Protein AF-A0A4S0N2L8-F1 (afdb_monomer_lite)

Foldseek 3Di:
DDDDDPPDPLVVLLVVLVVLQDDPVSLVVLLVVVVVLLVVLQVLLVVQADPVLVVQLVVLLVVLVVCLVVLHQNLVSVLSNSLSSNVSSVDCVSNSSSVSSNSQNGCRGPPHPNPDPVCSDSVNSVVVSVVSD

pLDDT: mean 80.32, std 17.62, range [40.47, 98.5]

Secondary structure (DSSP, 8-state):
--------HHHHHHHHHHHGGG-HHHHHHHHHHHHHHHHHHHHHHHHH--HHHHHHHHHHHHHHHHHHHTT---HHHHHHHHHHHHHHTT-HHHHHHHHHHTGGG-TT-TTSTT--TTTTSHHHHHHHHHHT-

Structure (mmCIF, N/CA/C/O backbone):
data_AF-A0A4S0N2L8-F1
#
_entry.id   AF-A0A4S0N2L8-F1
#
loop_
_atom_site.group_PDB
_atom_site.id
_atom_site.type_symbol
_atom_site.label_atom_id
_atom_site.label_alt_id
_atom_site.label_comp_id
_atom_site.label_asym_id
_atom_site.label_entity_id
_atom_site.label_seq_id
_atom_site.pdbx_PDB_ins_code
_atom_site.Cartn_x
_atom_site.Cartn_y
_atom_site.Cartn_z
_atom_site.occupancy
_atom_site.B_iso_or_equiv
_atom_site.auth_seq_id
_atom_site.auth_comp_id
_atom_site.auth_asym_id
_atom_site.auth_atom_id
_atom_site.pdbx_PDB_model_num
ATOM 1 N N . ALA A 1 1 ? -34.565 17.660 -12.356 1.00 40.47 1 ALA A N 1
ATOM 2 C CA . ALA A 1 1 ? -33.270 17.045 -12.700 1.00 40.47 1 ALA A CA 1
ATOM 3 C C . ALA A 1 1 ? -32.190 17.836 -11.979 1.00 40.47 1 ALA A C 1
ATOM 5 O O . ALA A 1 1 ? -32.098 19.033 -12.213 1.00 40.47 1 ALA A O 1
ATOM 6 N N . GLY A 1 2 ? -31.494 17.224 -11.022 1.00 42.62 2 GLY A N 1
ATOM 7 C CA . GLY A 1 2 ? -30.400 17.873 -10.297 1.00 42.62 2 GLY A CA 1
ATOM 8 C C . GLY A 1 2 ? -29.073 17.517 -10.955 1.00 42.62 2 GL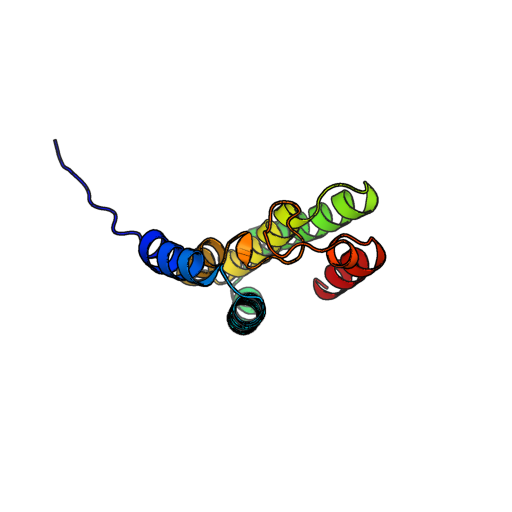Y A C 1
ATOM 9 O O . GLY A 1 2 ? -28.824 16.341 -11.204 1.00 42.62 2 GLY A O 1
ATOM 10 N N . VAL A 1 3 ? -28.255 18.521 -11.260 1.00 50.03 3 VAL A N 1
ATOM 11 C CA . VAL A 1 3 ? -26.844 18.328 -11.605 1.00 50.03 3 VAL A CA 1
ATOM 12 C C . VAL A 1 3 ? -26.082 18.321 -10.287 1.00 50.03 3 VAL A C 1
ATOM 14 O O . VAL A 1 3 ? -26.072 19.326 -9.580 1.00 50.03 3 VAL A O 1
ATOM 17 N N . PHE A 1 4 ? -25.490 17.184 -9.936 1.00 51.16 4 PHE A N 1
ATOM 18 C CA . PHE A 1 4 ? -24.558 17.094 -8.818 1.00 51.16 4 PHE A CA 1
ATOM 19 C C . PHE A 1 4 ? -23.148 17.292 -9.367 1.00 51.16 4 PHE A C 1
ATOM 21 O O . PHE A 1 4 ? -22.728 16.564 -10.265 1.00 51.16 4 PHE A O 1
ATOM 28 N N . VAL A 1 5 ? -22.432 18.286 -8.846 1.00 50.41 5 VAL A N 1
ATOM 29 C CA . VAL A 1 5 ? -20.999 18.456 -9.098 1.00 50.41 5 VAL A CA 1
ATOM 30 C C . VAL A 1 5 ? -20.270 17.732 -7.974 1.00 50.41 5 VAL A C 1
ATOM 32 O O . VAL A 1 5 ? -20.192 18.230 -6.855 1.00 50.41 5 VAL A O 1
ATOM 35 N N . THR A 1 6 ? -19.773 16.531 -8.252 1.00 50.53 6 THR A N 1
ATOM 36 C CA . THR A 1 6 ? -18.740 15.902 -7.428 1.00 50.53 6 THR A CA 1
ATOM 37 C C . THR A 1 6 ? -17.410 16.525 -7.837 1.00 50.53 6 THR A C 1
ATOM 39 O O . THR A 1 6 ? -16.752 16.038 -8.755 1.00 50.53 6 THR A O 1
ATOM 42 N N . GLU A 1 7 ? -17.029 17.640 -7.213 1.00 47.22 7 GLU A N 1
ATOM 43 C CA . GLU A 1 7 ? -15.627 18.064 -7.224 1.00 47.22 7 GLU A CA 1
ATOM 44 C C . GLU A 1 7 ? -14.826 16.985 -6.489 1.00 47.22 7 GLU A C 1
ATOM 46 O O . GLU A 1 7 ? -14.706 16.982 -5.266 1.00 47.22 7 GLU A O 1
ATOM 51 N N . HIS A 1 8 ? -14.330 16.002 -7.236 1.00 51.59 8 HIS A N 1
ATOM 52 C CA . HIS A 1 8 ? -13.370 15.058 -6.702 1.00 51.59 8 HIS A CA 1
ATOM 53 C C . HIS A 1 8 ? -12.014 15.757 -6.676 1.00 51.59 8 HIS A C 1
ATOM 55 O O . HIS A 1 8 ? -11.435 16.042 -7.723 1.00 51.59 8 HIS A O 1
ATOM 61 N N . ILE A 1 9 ? -11.466 15.962 -5.478 1.00 52.03 9 ILE A N 1
ATOM 62 C CA . ILE A 1 9 ? -10.050 16.313 -5.262 1.00 52.03 9 ILE A CA 1
ATOM 63 C C . ILE A 1 9 ? -9.129 15.394 -6.093 1.00 52.03 9 ILE A C 1
ATOM 65 O O . ILE A 1 9 ? -8.094 15.837 -6.592 1.00 52.03 9 ILE A O 1
ATOM 69 N N . SER A 1 10 ? -9.568 14.151 -6.334 1.00 51.84 10 SER A N 1
ATOM 70 C CA . SER A 1 10 ? -8.933 13.178 -7.228 1.00 51.84 10 SER A CA 1
ATOM 71 C C . SER A 1 10 ? -8.652 13.715 -8.641 1.00 51.84 10 SER A C 1
ATOM 73 O O . SER A 1 10 ? -7.601 13.427 -9.207 1.00 51.84 10 SER A O 1
ATOM 75 N N . THR A 1 11 ? -9.524 14.561 -9.202 1.00 52.41 11 THR A N 1
ATOM 76 C CA . THR A 1 11 ? -9.314 15.170 -10.523 1.00 52.41 11 THR A CA 1
ATOM 77 C C . THR A 1 11 ? -8.237 16.252 -10.479 1.00 52.41 11 THR A C 1
ATOM 79 O O . THR A 1 11 ? -7.360 16.261 -11.335 1.00 52.41 11 THR A O 1
ATOM 82 N N . THR A 1 12 ? -8.232 17.129 -9.471 1.00 52.47 12 THR A N 1
ATOM 83 C CA . THR A 1 12 ? -7.242 18.217 -9.368 1.00 52.47 12 THR A CA 1
ATOM 84 C C . THR A 1 12 ? -5.845 17.688 -9.058 1.00 52.47 12 THR A C 1
ATOM 86 O O . THR A 1 12 ? -4.878 18.062 -9.721 1.00 52.47 12 THR A O 1
ATOM 89 N N . LEU A 1 13 ? -5.724 16.777 -8.090 1.00 53.41 13 LEU A N 1
ATOM 90 C CA . LEU A 1 13 ? -4.436 16.180 -7.747 1.00 53.41 13 LEU A CA 1
ATOM 91 C C . LEU A 1 13 ? -3.980 15.180 -8.830 1.00 53.41 13 LEU A C 1
ATOM 93 O O . LEU A 1 13 ? -2.790 15.101 -9.115 1.00 53.41 13 LEU A O 1
ATOM 97 N N . GLY A 1 14 ? -4.908 14.502 -9.517 1.00 54.00 14 GLY A N 1
ATOM 98 C CA . GLY A 1 14 ? -4.609 13.664 -10.683 1.00 54.00 14 GLY A CA 1
ATOM 99 C C . GLY A 1 14 ? -4.113 14.459 -11.896 1.00 54.00 14 GLY A C 1
ATOM 100 O O . GLY A 1 14 ? -3.231 13.989 -12.611 1.00 54.00 14 GLY A O 1
ATOM 101 N N . VAL A 1 15 ? -4.617 15.681 -12.104 1.00 53.62 15 VAL A N 1
ATOM 102 C CA . VAL A 1 15 ? -4.106 16.622 -13.118 1.00 53.62 15 VAL A CA 1
ATOM 103 C C . VAL A 1 15 ? -2.709 17.119 -12.744 1.00 53.62 15 VAL A C 1
ATOM 105 O O . VAL A 1 15 ? -1.826 17.102 -13.596 1.00 53.62 15 VAL A O 1
ATOM 108 N N . LEU A 1 16 ? -2.468 17.464 -11.474 1.00 53.16 16 LEU A N 1
ATOM 109 C CA . LEU A 1 16 ? -1.125 17.807 -10.987 1.00 53.16 16 LEU A CA 1
ATOM 110 C C . LEU A 1 16 ? -0.144 16.636 -11.170 1.00 53.16 16 LEU A C 1
ATOM 112 O O . LEU A 1 16 ? 0.963 16.834 -11.660 1.00 53.16 16 LEU A O 1
ATOM 116 N N . ALA A 1 17 ? -0.562 15.407 -10.854 1.00 53.03 17 ALA A N 1
ATOM 117 C CA . ALA A 1 17 ? 0.230 14.193 -11.059 1.00 53.03 17 ALA A CA 1
ATOM 118 C C . ALA A 1 17 ? 0.463 13.852 -12.542 1.00 53.03 17 ALA A C 1
ATOM 120 O O . ALA A 1 17 ? 1.498 13.285 -12.889 1.00 53.03 17 ALA A O 1
ATOM 121 N N . ALA A 1 18 ? -0.472 14.202 -13.430 1.00 52.44 18 ALA A N 1
ATOM 122 C CA . ALA A 1 18 ? -0.322 14.027 -14.873 1.00 52.44 18 ALA A CA 1
ATOM 123 C C . ALA A 1 18 ? 0.676 15.025 -15.484 1.00 52.44 18 ALA A C 1
ATOM 125 O O . ALA A 1 18 ? 1.481 14.631 -16.328 1.00 52.44 18 ALA A O 1
ATOM 126 N N . ASP A 1 19 ? 0.660 16.283 -15.035 1.00 52.03 19 ASP A N 1
ATOM 127 C CA . ASP A 1 19 ? 1.569 17.343 -15.505 1.00 52.03 19 ASP A CA 1
ATOM 128 C C . ASP A 1 19 ? 3.005 17.151 -14.974 1.00 52.03 19 ASP A C 1
ATOM 130 O O . ASP A 1 19 ? 4.001 17.495 -15.610 1.00 52.03 19 ASP A O 1
ATOM 134 N N . MET A 1 20 ? 3.117 16.470 -13.834 1.00 52.50 20 MET A N 1
ATOM 135 C CA . MET A 1 20 ? 4.357 15.980 -13.237 1.00 52.50 20 MET A CA 1
ATOM 136 C C . MET A 1 20 ? 5.046 14.850 -14.045 1.00 52.50 20 MET A C 1
ATOM 138 O O . MET A 1 20 ? 6.138 14.412 -13.700 1.00 52.50 20 MET A O 1
ATOM 142 N N . GLY A 1 21 ? 4.463 14.378 -15.152 1.00 49.28 21 GLY A N 1
ATOM 143 C CA . GLY A 1 21 ? 4.890 13.163 -15.859 1.00 49.28 21 GLY A CA 1
ATOM 144 C C . GLY A 1 21 ? 6.129 13.246 -16.771 1.00 49.28 21 GLY A C 1
ATOM 145 O O . GLY A 1 21 ? 6.540 12.225 -17.313 1.00 49.28 21 GLY A O 1
ATOM 146 N N . ALA A 1 22 ? 6.713 14.427 -17.000 1.00 55.25 22 ALA A N 1
ATOM 147 C CA . ALA A 1 22 ? 7.615 14.645 -18.142 1.00 55.25 22 ALA A CA 1
ATOM 148 C C . ALA A 1 22 ? 9.133 14.506 -17.869 1.00 55.25 22 ALA A C 1
ATOM 150 O O . ALA A 1 22 ? 9.918 14.677 -18.802 1.00 55.25 22 ALA A O 1
ATOM 151 N N . LYS A 1 23 ? 9.586 14.254 -16.626 1.00 55.03 23 LYS A N 1
ATOM 152 C CA . LYS A 1 23 ? 11.027 14.198 -16.268 1.00 55.03 23 LYS A CA 1
ATOM 153 C C . LYS A 1 23 ? 11.325 13.171 -15.165 1.00 55.03 23 LYS A C 1
ATOM 155 O O . LYS A 1 23 ? 10.604 13.139 -14.173 1.00 55.03 23 LYS A O 1
ATOM 160 N N . ASP A 1 24 ? 12.440 12.439 -15.269 1.00 57.69 24 ASP A N 1
ATOM 161 C CA . ASP A 1 24 ? 12.907 11.426 -14.290 1.00 57.69 24 ASP A CA 1
ATOM 162 C C . ASP A 1 24 ? 12.982 11.945 -12.843 1.00 57.69 24 ASP A C 1
ATOM 164 O O . ASP A 1 24 ? 12.668 11.233 -11.892 1.00 57.69 24 ASP A O 1
ATOM 168 N N . SER A 1 25 ? 13.324 13.227 -12.672 1.00 62.03 25 SER A N 1
ATOM 169 C CA . SER A 1 25 ? 13.353 13.901 -11.367 1.00 62.03 25 SER A CA 1
ATOM 170 C C . SER A 1 25 ? 12.006 13.878 -10.641 1.00 62.03 25 SER A C 1
ATOM 172 O O . SER A 1 25 ? 11.983 14.008 -9.423 1.00 62.03 25 SER A O 1
ATOM 174 N N . ILE A 1 26 ? 10.890 13.748 -11.357 1.00 66.00 26 ILE A N 1
ATOM 175 C CA . ILE A 1 26 ? 9.561 13.846 -10.760 1.00 66.00 26 ILE A CA 1
ATOM 176 C C . ILE A 1 26 ? 9.066 12.483 -10.265 1.00 66.00 26 ILE A C 1
ATOM 178 O O . ILE A 1 26 ? 8.392 12.431 -9.243 1.00 66.00 26 ILE A O 1
ATOM 182 N N . ALA A 1 27 ? 9.471 11.379 -10.899 1.00 66.44 27 ALA A N 1
ATOM 183 C CA . ALA A 1 27 ? 9.187 10.037 -10.389 1.00 66.44 27 ALA A CA 1
ATOM 184 C C . ALA A 1 27 ? 9.806 9.824 -8.997 1.00 66.44 27 ALA A C 1
ATOM 186 O O . ALA A 1 27 ? 9.146 9.306 -8.101 1.00 66.44 27 ALA A O 1
ATOM 187 N N . LEU A 1 28 ? 11.034 10.312 -8.784 1.00 73.62 28 LEU A N 1
ATOM 188 C CA . LEU A 1 28 ? 11.681 10.289 -7.468 1.00 73.62 28 LEU A CA 1
ATOM 189 C C . LEU A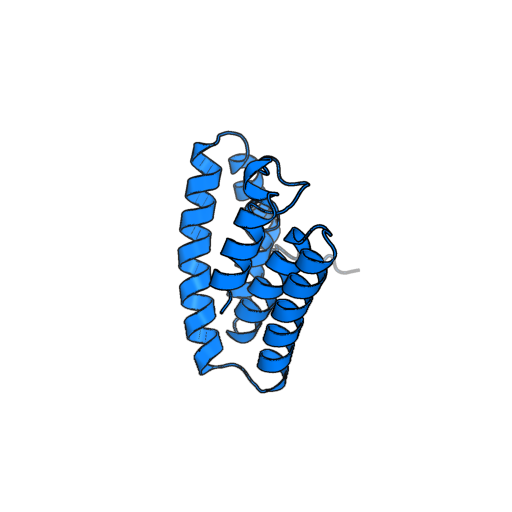 1 28 ? 10.926 11.138 -6.437 1.00 73.62 28 LEU A C 1
ATOM 191 O O . LEU A 1 28 ? 10.699 10.675 -5.324 1.00 73.62 28 LEU A O 1
ATOM 195 N N . ASN A 1 29 ? 10.470 12.333 -6.819 1.00 77.12 29 ASN A N 1
ATOM 196 C CA . ASN A 1 29 ? 9.676 13.191 -5.932 1.00 77.12 29 ASN A CA 1
ATOM 197 C C . ASN A 1 29 ? 8.328 12.540 -5.564 1.00 77.12 29 ASN A C 1
ATOM 199 O O . ASN A 1 29 ? 7.867 12.638 -4.430 1.00 77.12 29 ASN A O 1
ATOM 203 N N . VAL A 1 30 ? 7.685 11.855 -6.514 1.00 76.06 30 VAL A N 1
ATOM 204 C CA . VAL A 1 30 ? 6.439 11.110 -6.276 1.00 76.06 30 VAL A CA 1
ATOM 205 C C . VAL A 1 30 ? 6.685 9.936 -5.326 1.00 76.06 30 VAL A C 1
ATOM 207 O O . VAL A 1 30 ? 5.885 9.722 -4.417 1.00 76.06 30 VAL A O 1
ATOM 210 N N . LEU A 1 31 ? 7.794 9.208 -5.493 1.00 78.00 31 LEU A N 1
ATOM 211 C CA . LEU A 1 31 ? 8.186 8.125 -4.588 1.00 78.00 31 LEU A CA 1
ATOM 212 C C . LEU A 1 31 ? 8.487 8.634 -3.172 1.00 78.00 31 LEU A C 1
ATOM 214 O O . LEU A 1 31 ? 8.093 7.987 -2.208 1.00 78.00 31 LEU A O 1
ATOM 218 N N . GLU A 1 32 ? 9.106 9.808 -3.031 1.00 82.81 32 GLU A N 1
ATOM 219 C CA . GLU A 1 32 ? 9.346 10.442 -1.727 1.00 82.81 32 GLU A CA 1
ATOM 220 C C . GLU A 1 32 ? 8.030 10.752 -0.992 1.00 82.81 32 GLU A C 1
ATOM 222 O O . GLU A 1 32 ? 7.874 10.426 0.186 1.00 82.81 32 GLU A O 1
ATOM 227 N N . VAL A 1 33 ? 7.042 11.316 -1.696 1.00 85.06 33 VAL A N 1
ATOM 228 C CA . VAL A 1 33 ? 5.711 11.585 -1.124 1.00 85.06 33 VAL A CA 1
ATOM 229 C C . VAL A 1 33 ? 4.977 10.285 -0.791 1.00 85.06 33 VAL A C 1
ATOM 231 O O . VAL A 1 33 ? 4.367 10.175 0.276 1.00 85.06 33 VAL A O 1
ATOM 234 N N . ARG A 1 34 ? 5.045 9.291 -1.682 1.00 85.19 34 ARG A N 1
ATOM 235 C CA . ARG A 1 34 ? 4.423 7.978 -1.481 1.00 85.19 34 ARG A CA 1
ATOM 236 C C . ARG A 1 34 ? 4.978 7.292 -0.234 1.00 85.19 34 ARG A C 1
ATOM 238 O O . ARG A 1 34 ? 4.188 6.839 0.588 1.00 85.19 34 ARG A O 1
ATOM 245 N N . LEU A 1 35 ? 6.296 7.320 -0.039 1.00 86.56 35 LEU A N 1
ATOM 246 C CA . LEU A 1 35 ? 6.950 6.763 1.143 1.00 86.56 35 LEU A CA 1
ATOM 247 C C . LEU A 1 35 ? 6.408 7.382 2.441 1.00 86.56 35 LEU A C 1
ATOM 249 O O . LEU A 1 35 ? 6.061 6.659 3.374 1.00 86.56 35 LEU A O 1
ATOM 253 N N . ALA A 1 36 ? 6.280 8.712 2.498 1.00 89.81 36 ALA A N 1
ATOM 254 C CA . ALA A 1 36 ? 5.755 9.398 3.680 1.00 89.81 36 ALA A CA 1
ATOM 255 C C . ALA A 1 36 ? 4.307 8.983 4.010 1.00 89.81 36 ALA A C 1
ATOM 257 O O . ALA A 1 36 ? 3.953 8.816 5.179 1.00 89.81 36 ALA A O 1
ATOM 258 N N . ILE A 1 37 ? 3.472 8.796 2.984 1.00 91.31 37 ILE A N 1
ATOM 259 C CA . ILE A 1 37 ? 2.067 8.398 3.141 1.00 91.31 37 ILE A CA 1
ATOM 260 C C . ILE A 1 37 ? 1.952 6.925 3.539 1.00 91.31 37 ILE A C 1
ATOM 262 O O . ILE A 1 37 ? 1.136 6.592 4.399 1.00 91.31 37 ILE A O 1
ATOM 266 N N . GLU A 1 38 ? 2.759 6.049 2.947 1.00 91.56 38 GLU A N 1
ATOM 267 C CA . GLU A 1 38 ? 2.728 4.607 3.200 1.00 91.56 38 GLU A CA 1
ATOM 268 C C . GLU A 1 38 ? 3.164 4.252 4.615 1.00 91.56 38 GLU A C 1
ATOM 270 O O . GLU A 1 38 ? 2.492 3.456 5.272 1.00 91.56 38 GLU A O 1
ATOM 275 N N . ILE A 1 39 ? 4.224 4.892 5.115 1.00 94.12 39 ILE A N 1
ATOM 276 C CA . ILE A 1 39 ? 4.708 4.687 6.486 1.00 94.12 39 ILE A CA 1
ATOM 277 C C . ILE A 1 39 ? 3.607 5.027 7.496 1.00 94.12 39 ILE A C 1
ATOM 279 O O . ILE A 1 39 ? 3.288 4.222 8.374 1.00 94.12 39 ILE A O 1
ATOM 283 N N . GLU A 1 40 ? 2.990 6.202 7.356 1.00 96.50 40 GLU A N 1
ATOM 284 C CA . GLU A 1 40 ? 1.918 6.622 8.259 1.00 96.50 40 GLU A CA 1
ATOM 285 C C . GLU A 1 40 ? 0.668 5.742 8.089 1.00 96.50 40 GLU A C 1
ATOM 287 O O . GLU A 1 40 ? 0.031 5.366 9.075 1.00 96.50 40 GLU A O 1
ATOM 292 N N . SER A 1 41 ? 0.339 5.343 6.854 1.00 96.19 41 SER A N 1
ATOM 293 C CA . SER A 1 41 ? -0.775 4.425 6.580 1.00 96.19 41 SER A CA 1
ATOM 294 C C . SER A 1 41 ? -0.589 3.089 7.293 1.00 96.19 41 SER A C 1
ATOM 296 O O . SER A 1 41 ? -1.511 2.618 7.958 1.00 96.19 41 SER A O 1
ATOM 298 N N . ALA A 1 42 ? 0.604 2.498 7.205 1.00 96.31 42 ALA A N 1
ATOM 299 C CA . ALA A 1 42 ? 0.932 1.243 7.870 1.00 96.31 42 ALA A CA 1
ATOM 300 C C . ALA A 1 42 ? 0.827 1.373 9.396 1.00 96.31 42 ALA A C 1
ATOM 302 O O . ALA A 1 42 ? 0.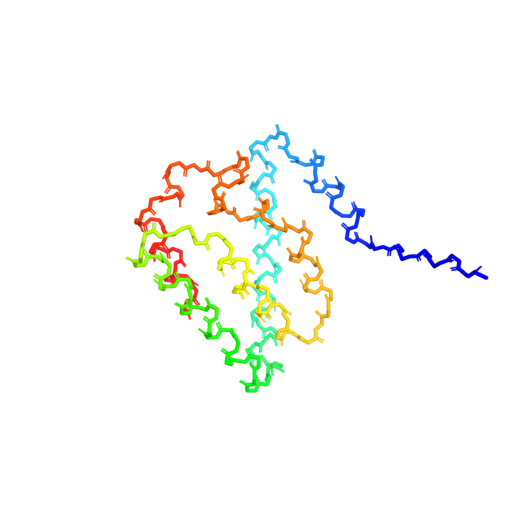177 0.547 10.041 1.00 96.31 42 ALA A O 1
ATOM 303 N N . GLY A 1 43 ? 1.378 2.447 9.975 1.00 97.50 43 GLY A N 1
ATOM 304 C CA . GLY A 1 43 ? 1.292 2.714 11.413 1.00 97.50 43 GLY A CA 1
ATOM 305 C C . GLY A 1 43 ? -0.151 2.867 11.909 1.00 97.50 43 GLY A C 1
ATOM 306 O O . GLY A 1 43 ? -0.543 2.263 12.911 1.00 97.50 43 GLY A O 1
ATOM 307 N N . LEU A 1 44 ? -0.982 3.619 11.184 1.00 98.19 44 LEU A N 1
ATOM 308 C CA . LEU A 1 44 ? -2.391 3.803 11.535 1.00 98.19 44 LEU A CA 1
ATOM 309 C C . LEU A 1 44 ? -3.214 2.525 11.344 1.00 98.19 44 LEU A C 1
ATOM 311 O O . LEU A 1 44 ? -4.026 2.192 12.212 1.00 98.19 44 LEU A O 1
ATOM 315 N N . ALA A 1 45 ? -3.003 1.795 10.249 1.00 98.19 45 ALA A N 1
ATOM 316 C CA . ALA A 1 45 ? -3.648 0.509 9.997 1.00 98.19 45 ALA A CA 1
ATOM 317 C C . ALA A 1 45 ? -3.299 -0.520 11.085 1.00 98.19 45 ALA A C 1
ATOM 319 O O . ALA A 1 45 ? -4.177 -1.235 11.576 1.00 98.19 45 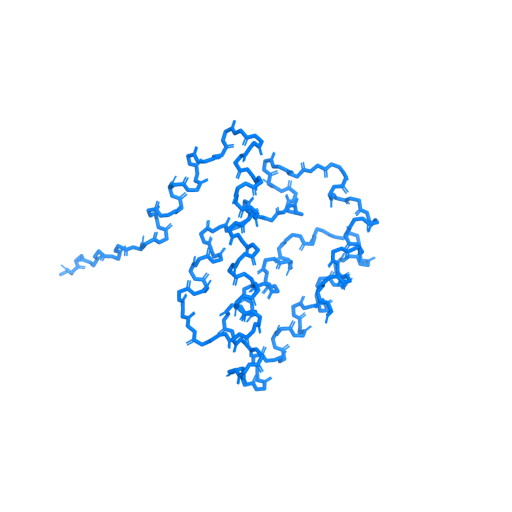ALA A O 1
ATOM 320 N N . ALA A 1 46 ? -2.044 -0.541 11.543 1.00 98.00 46 ALA A N 1
ATOM 321 C CA . ALA A 1 46 ? -1.588 -1.414 12.620 1.00 98.00 46 ALA A CA 1
ATOM 322 C C . ALA A 1 46 ? -2.334 -1.184 13.953 1.00 98.00 46 ALA A C 1
ATOM 324 O O . ALA A 1 46 ? -2.444 -2.098 14.770 1.00 98.00 46 ALA A O 1
ATOM 325 N N . ILE A 1 47 ? -2.882 0.010 14.177 1.00 98.19 47 ILE A N 1
ATOM 326 C CA . ILE A 1 47 ? -3.630 0.337 15.399 1.00 98.19 47 ILE A CA 1
ATOM 327 C C . ILE A 1 47 ? -5.143 0.172 15.195 1.00 98.19 47 ILE A C 1
ATOM 329 O O . ILE A 1 47 ? -5.856 -0.190 16.130 1.00 98.19 47 ILE A O 1
ATOM 333 N N . ARG A 1 48 ? -5.653 0.468 13.994 1.00 98.19 48 ARG A N 1
ATOM 334 C CA . ARG A 1 48 ? -7.092 0.681 13.752 1.00 98.19 48 ARG A CA 1
ATOM 335 C C . ARG A 1 48 ? -7.804 -0.452 13.019 1.00 98.19 48 ARG A C 1
ATOM 337 O O . ARG A 1 48 ? -9.036 -0.469 13.037 1.00 98.19 48 ARG A O 1
ATOM 344 N N . ARG A 1 49 ? -7.074 -1.345 12.344 1.00 98.38 49 ARG A N 1
ATOM 345 C CA . ARG A 1 49 ? -7.679 -2.393 11.510 1.00 98.38 49 ARG A CA 1
ATOM 346 C C . ARG A 1 49 ? -8.582 -3.319 12.323 1.00 98.38 49 ARG A C 1
ATOM 348 O O . ARG A 1 49 ? -8.293 -3.648 13.472 1.00 98.38 49 ARG A O 1
ATOM 355 N N . ASN A 1 50 ? -9.650 -3.788 11.691 1.00 98.44 50 ASN A N 1
ATOM 356 C CA . ASN A 1 50 ? -10.422 -4.933 12.165 1.00 98.44 50 ASN A CA 1
ATOM 357 C C . ASN A 1 50 ? -9.957 -6.238 11.486 1.00 98.44 50 ASN A C 1
ATOM 359 O O . ASN A 1 50 ? -9.165 -6.213 10.545 1.00 98.44 50 ASN A O 1
ATOM 363 N N . ALA A 1 51 ? -10.486 -7.379 11.938 1.00 98.19 51 ALA A N 1
ATOM 364 C CA . ALA A 1 51 ? -10.098 -8.698 11.431 1.00 98.19 51 ALA A CA 1
ATOM 365 C C . ALA A 1 51 ? -10.353 -8.887 9.922 1.00 98.19 51 ALA A C 1
ATOM 367 O O . ALA A 1 51 ? -9.575 -9.552 9.246 1.00 98.19 51 ALA A O 1
ATOM 368 N N . ALA A 1 52 ? -11.416 -8.289 9.373 1.00 98.38 52 ALA A N 1
ATOM 369 C CA . ALA A 1 52 ? -11.701 -8.378 7.941 1.00 98.38 52 ALA A CA 1
ATOM 370 C C . ALA A 1 52 ? -10.702 -7.555 7.110 1.00 98.38 52 ALA A C 1
ATOM 372 O O . ALA A 1 52 ? -10.285 -7.986 6.041 1.00 98.38 52 ALA A O 1
ATOM 373 N N . GLN A 1 53 ? -10.286 -6.390 7.612 1.00 98.44 53 GLN A N 1
ATOM 374 C CA . GLN A 1 53 ? -9.261 -5.560 6.972 1.00 98.44 53 GLN A CA 1
ATOM 375 C C . GLN A 1 53 ? -7.879 -6.216 7.032 1.00 98.44 53 GLN A C 1
ATOM 377 O O . GLN A 1 53 ? -7.147 -6.178 6.051 1.00 98.44 53 GLN A O 1
ATOM 382 N N . GLU A 1 54 ? -7.534 -6.847 8.155 1.00 98.25 54 GLU A N 1
ATOM 383 C CA . GLU A 1 54 ? -6.303 -7.633 8.277 1.00 98.25 54 GLU A CA 1
ATOM 384 C C . GLU A 1 54 ? -6.275 -8.800 7.283 1.00 98.25 54 GLU A C 1
ATOM 386 O O . GLU A 1 54 ? -5.284 -8.972 6.576 1.00 98.25 54 GLU A O 1
ATOM 391 N N . ALA A 1 55 ? -7.382 -9.538 7.161 1.00 98.31 55 ALA A N 1
ATOM 392 C CA . ALA A 1 55 ? -7.509 -10.599 6.167 1.00 98.31 55 ALA A CA 1
ATOM 393 C C . ALA A 1 55 ? -7.364 -10.068 4.730 1.00 98.31 55 ALA A C 1
ATOM 395 O O . ALA A 1 55 ? -6.662 -10.677 3.931 1.00 98.31 55 ALA A O 1
ATOM 396 N N . ALA A 1 56 ? -7.957 -8.913 4.410 1.00 98.31 56 ALA A N 1
ATOM 397 C CA . ALA A 1 56 ? -7.834 -8.299 3.086 1.00 98.31 56 ALA A CA 1
ATOM 398 C C . ALA A 1 56 ? -6.390 -7.871 2.757 1.00 98.31 56 ALA A C 1
ATOM 400 O O . ALA A 1 56 ? -5.947 -8.021 1.620 1.00 98.31 56 ALA A O 1
ATOM 401 N N . ILE A 1 57 ? -5.640 -7.362 3.743 1.00 98.12 57 ILE A N 1
ATOM 402 C CA . ILE A 1 57 ? -4.213 -7.043 3.576 1.00 98.12 57 ILE A CA 1
ATOM 403 C C . ILE A 1 57 ? -3.413 -8.324 3.297 1.00 98.12 57 ILE A C 1
ATOM 405 O O . ILE A 1 57 ? -2.599 -8.347 2.377 1.00 98.12 57 ILE A O 1
ATOM 409 N N . GLN A 1 58 ? -3.669 -9.398 4.052 1.00 97.81 58 GLN A N 1
ATOM 410 C CA . GLN A 1 58 ? -3.007 -10.691 3.848 1.00 97.81 58 GLN A CA 1
ATOM 411 C C . GLN A 1 58 ? -3.339 -11.304 2.484 1.00 97.81 58 GLN A C 1
ATOM 413 O O . GLN A 1 58 ? -2.454 -11.817 1.808 1.00 97.81 58 GLN A O 1
ATOM 418 N N . GLU A 1 59 ? -4.596 -11.231 2.053 1.00 98.12 59 GLU A N 1
ATOM 419 C CA . GLU A 1 59 ? -5.016 -11.718 0.739 1.00 98.12 59 GLU A CA 1
ATOM 420 C C . GLU A 1 59 ? -4.280 -10.984 -0.389 1.00 98.12 59 GLU A C 1
ATOM 422 O O . GLU A 1 59 ? -3.732 -11.627 -1.282 1.00 98.12 59 GLU A O 1
ATOM 427 N N . ALA A 1 60 ? -4.181 -9.653 -0.310 1.00 97.06 60 ALA A N 1
ATOM 428 C CA . ALA A 1 60 ? -3.435 -8.868 -1.289 1.00 97.06 60 ALA A CA 1
ATOM 429 C C . ALA A 1 60 ? -1.927 -9.189 -1.282 1.00 97.06 60 ALA A C 1
ATOM 431 O O . ALA A 1 60 ? -1.317 -9.276 -2.348 1.00 97.06 60 ALA A O 1
ATOM 432 N N . PHE A 1 61 ? -1.341 -9.426 -0.101 1.00 96.75 61 PHE A N 1
ATOM 433 C CA . PHE A 1 61 ? 0.052 -9.864 0.035 1.00 96.75 61 PHE A CA 1
ATOM 434 C C . PHE A 1 61 ? 0.302 -11.196 -0.687 1.00 96.75 61 PHE A C 1
ATOM 436 O O . PHE A 1 61 ? 1.251 -11.314 -1.464 1.00 96.75 61 PHE A O 1
ATOM 443 N N . PHE A 1 62 ? -0.553 -12.195 -0.455 1.00 97.50 62 PHE A N 1
ATOM 444 C CA . PHE A 1 62 ? -0.397 -13.515 -1.069 1.00 97.50 62 PHE A CA 1
ATOM 445 C C . PHE A 1 62 ? -0.727 -13.518 -2.561 1.00 97.50 62 PHE A C 1
ATOM 447 O O . PHE A 1 62 ? -0.134 -14.292 -3.309 1.00 97.50 62 PHE A O 1
ATOM 454 N N . GLU A 1 63 ? -1.625 -12.647 -3.024 1.00 97.50 63 GLU A N 1
ATOM 455 C CA . GLU A 1 63 ? -1.889 -12.508 -4.457 1.00 97.50 63 GLU A CA 1
ATOM 456 C C . GLU A 1 63 ? -0.670 -11.953 -5.202 1.00 97.50 63 GLU A C 1
ATOM 458 O O . GLU A 1 63 ? -0.343 -12.448 -6.282 1.00 97.50 63 GLU A O 1
ATOM 463 N N . PHE A 1 64 ? 0.056 -10.994 -4.615 1.00 95.00 64 PHE A N 1
ATOM 464 C CA . PHE A 1 64 ? 1.337 -10.555 -5.171 1.00 95.00 64 PHE A CA 1
ATOM 465 C C . PHE A 1 64 ? 2.315 -11.731 -5.274 1.00 95.00 64 PHE A C 1
ATOM 467 O O . PHE A 1 64 ? 2.880 -11.971 -6.342 1.00 95.00 64 PHE A O 1
ATOM 474 N N . GLU A 1 65 ? 2.503 -12.481 -4.182 1.00 96.00 65 GLU A N 1
ATOM 475 C CA . GLU A 1 65 ? 3.419 -13.627 -4.148 1.00 96.00 65 GLU A CA 1
ATOM 476 C C . GLU A 1 65 ? 3.059 -14.671 -5.212 1.00 96.00 65 GLU A C 1
ATOM 478 O O . GLU A 1 65 ? 3.931 -15.150 -5.939 1.00 96.00 65 GLU A O 1
ATOM 483 N N . ARG A 1 66 ? 1.769 -14.983 -5.355 1.00 97.44 66 ARG A N 1
ATOM 484 C CA . ARG A 1 66 ? 1.275 -15.921 -6.362 1.00 97.44 66 ARG A CA 1
ATOM 485 C C . ARG A 1 66 ? 1.588 -15.440 -7.779 1.00 97.44 66 ARG A C 1
ATOM 487 O O . ARG A 1 66 ? 2.127 -16.210 -8.570 1.00 97.44 66 ARG A O 1
ATOM 494 N N . LEU A 1 67 ? 1.284 -14.180 -8.100 1.00 95.44 67 LEU A N 1
ATOM 495 C CA . LEU A 1 67 ? 1.568 -13.608 -9.422 1.00 95.44 67 LEU A CA 1
ATOM 496 C C . LEU A 1 67 ? 3.067 -13.598 -9.727 1.00 95.44 67 LEU A C 1
ATOM 498 O O . LEU A 1 67 ? 3.457 -13.926 -10.846 1.00 95.44 67 LEU A O 1
ATOM 502 N N . LEU A 1 68 ? 3.899 -13.287 -8.733 1.00 93.81 68 LEU A N 1
ATOM 503 C CA . LEU A 1 68 ? 5.351 -13.336 -8.858 1.00 93.81 68 LEU A CA 1
ATOM 504 C C . LEU A 1 68 ? 5.844 -14.753 -9.185 1.00 93.81 68 LEU A C 1
ATOM 506 O O . LEU A 1 68 ? 6.629 -14.938 -10.114 1.00 93.81 68 LEU A O 1
ATOM 510 N N . LEU A 1 69 ? 5.362 -15.769 -8.464 1.00 94.94 69 LEU A N 1
ATOM 511 C CA . LEU A 1 69 ? 5.716 -17.171 -8.720 1.00 94.94 69 LEU A CA 1
ATOM 512 C C . LEU A 1 69 ? 5.261 -17.645 -10.108 1.00 94.94 69 LEU A C 1
ATOM 514 O O . LEU A 1 69 ? 5.980 -18.400 -10.762 1.00 94.94 69 LEU A O 1
ATOM 518 N N . ASP A 1 70 ? 4.117 -17.150 -10.577 1.00 95.69 70 ASP A N 1
ATOM 519 C CA . ASP A 1 70 ? 3.568 -17.447 -11.901 1.00 95.69 70 ASP A CA 1
ATOM 520 C C . ASP A 1 70 ? 4.204 -16.607 -13.029 1.00 95.69 70 ASP A C 1
ATOM 522 O O . ASP A 1 70 ? 3.804 -16.736 -14.189 1.00 95.69 70 ASP A O 1
ATOM 526 N N . SER A 1 71 ? 5.188 -15.748 -12.720 1.00 91.50 71 SER A N 1
ATOM 527 C CA . SER A 1 71 ? 5.805 -14.804 -13.672 1.00 91.50 71 SER A CA 1
ATOM 528 C C . SER A 1 71 ? 4.779 -13.903 -14.382 1.00 91.50 71 SER A C 1
ATOM 530 O O . SER A 1 71 ? 4.919 -13.573 -15.562 1.00 91.50 71 SER A O 1
ATOM 532 N N . GLN A 1 72 ? 3.717 -13.530 -13.668 1.00 91.75 72 GLN A N 1
ATOM 533 C CA . GLN A 1 72 ? 2.665 -12.626 -14.125 1.00 91.75 72 GLN A CA 1
ATOM 534 C C . GLN A 1 72 ? 2.948 -11.186 -13.667 1.00 91.75 72 GLN A C 1
ATOM 536 O O . GLN A 1 72 ? 3.646 -10.980 -12.673 1.00 91.75 72 GLN A O 1
ATOM 541 N N . PRO A 1 73 ? 2.381 -10.165 -14.337 1.00 88.19 73 PRO A N 1
ATOM 542 C CA . PRO A 1 73 ? 2.531 -8.777 -13.908 1.00 88.19 73 PRO A CA 1
ATOM 543 C C . PRO A 1 73 ? 1.999 -8.543 -12.486 1.00 88.19 73 PRO A C 1
ATOM 545 O O . PRO A 1 73 ? 0.824 -8.775 -12.205 1.00 88.19 73 PRO A O 1
ATOM 548 N N . THR A 1 74 ? 2.851 -8.016 -11.611 1.00 90.81 74 THR A N 1
ATOM 549 C CA . THR A 1 74 ? 2.577 -7.805 -10.178 1.00 90.81 74 THR A CA 1
ATOM 550 C C . THR A 1 74 ? 2.099 -6.390 -9.848 1.00 90.81 74 THR A C 1
ATOM 552 O O . THR A 1 74 ? 1.478 -6.184 -8.810 1.00 90.81 74 THR A O 1
ATOM 555 N N . GLY A 1 75 ? 2.320 -5.407 -10.730 1.00 87.06 75 GLY A N 1
ATOM 556 C CA . GLY A 1 75 ? 1.977 -3.997 -10.485 1.00 87.06 75 GLY A CA 1
ATOM 557 C C . GLY A 1 75 ? 0.539 -3.739 -9.990 1.00 87.06 75 GLY A C 1
ATOM 558 O O . GLY A 1 75 ? 0.359 -2.958 -9.056 1.00 87.06 75 GLY A O 1
ATOM 559 N N . PRO A 1 76 ? -0.506 -4.389 -10.543 1.00 88.38 76 PRO A N 1
ATOM 560 C CA . PRO A 1 76 ? -1.862 -4.264 -10.006 1.00 88.38 76 PRO A CA 1
ATOM 561 C C . PRO A 1 76 ? -2.034 -4.836 -8.591 1.00 88.38 76 PRO A C 1
ATOM 563 O O . PRO A 1 76 ? -2.803 -4.275 -7.811 1.00 88.38 76 PRO A O 1
ATOM 566 N N . ALA A 1 77 ? -1.337 -5.926 -8.259 1.00 92.00 77 ALA A N 1
ATOM 567 C CA . ALA A 1 77 ? -1.368 -6.516 -6.922 1.00 92.00 77 ALA A CA 1
ATOM 568 C C . ALA A 1 77 ? -0.610 -5.653 -5.904 1.00 92.00 77 ALA A C 1
ATOM 570 O O . ALA A 1 77 ? -1.102 -5.475 -4.794 1.00 92.00 77 ALA A O 1
ATOM 571 N N . ASP A 1 78 ? 0.500 -5.028 -6.311 1.00 90.62 78 ASP A N 1
ATOM 572 C CA . ASP A 1 78 ? 1.216 -4.018 -5.518 1.00 90.62 78 ASP A CA 1
ATOM 573 C C . ASP A 1 78 ? 0.274 -2.875 -5.109 1.00 90.62 78 ASP A C 1
ATOM 575 O O . ASP A 1 78 ? 0.087 -2.579 -3.928 1.00 90.62 78 ASP A O 1
ATOM 579 N N . LEU A 1 79 ? -0.432 -2.294 -6.089 1.00 88.81 79 LEU A N 1
ATOM 580 C CA . LEU A 1 79 ? -1.409 -1.232 -5.829 1.00 88.81 79 LEU A CA 1
ATOM 581 C C . LEU A 1 79 ? -2.503 -1.690 -4.865 1.00 88.81 79 LEU A C 1
ATOM 583 O O . LEU A 1 79 ? -2.896 -0.940 -3.970 1.00 88.81 79 LEU A O 1
ATOM 587 N N . ALA A 1 80 ? -3.023 -2.901 -5.073 1.00 93.06 80 ALA A N 1
ATOM 588 C CA . ALA A 1 80 ? -4.085 -3.458 -4.249 1.00 93.06 80 ALA A CA 1
ATOM 589 C C . ALA A 1 80 ? -3.631 -3.649 -2.796 1.00 93.06 80 ALA A C 1
ATOM 591 O O . ALA A 1 80 ? -4.381 -3.299 -1.884 1.00 93.06 80 ALA A O 1
ATOM 592 N N . PHE A 1 81 ? -2.402 -4.123 -2.581 1.00 94.81 81 PHE A N 1
ATOM 593 C CA . PHE A 1 81 ? -1.812 -4.289 -1.256 1.00 94.81 81 PHE A CA 1
ATOM 594 C C . PHE A 1 81 ? -1.709 -2.954 -0.508 1.00 94.81 81 PHE A C 1
ATOM 596 O O . PHE A 1 81 ? -2.283 -2.800 0.576 1.00 94.81 81 PHE A O 1
ATOM 603 N N . HIS A 1 82 ? -1.098 -1.938 -1.120 1.00 94.12 82 HIS A N 1
ATOM 604 C CA . HIS A 1 82 ? -0.988 -0.613 -0.504 1.00 94.12 82 HIS A CA 1
ATOM 605 C C . HIS A 1 82 ? -2.354 0.046 -0.269 1.00 94.12 82 HIS A C 1
ATOM 607 O O . HIS A 1 82 ? -2.589 0.659 0.777 1.00 94.12 82 HIS A O 1
ATOM 613 N N . ARG A 1 83 ? -3.306 -0.133 -1.193 1.00 94.44 83 ARG A N 1
ATOM 614 C CA . ARG A 1 83 ? -4.680 0.359 -1.026 1.00 94.44 83 ARG A CA 1
ATOM 615 C C . ARG A 1 83 ? -5.412 -0.338 0.126 1.00 94.44 83 ARG A C 1
ATOM 617 O O . ARG A 1 83 ? -6.203 0.313 0.817 1.00 94.44 83 ARG A O 1
ATOM 624 N N . ALA A 1 84 ? -5.169 -1.629 0.357 1.00 97.12 84 ALA A N 1
ATOM 625 C CA . ALA A 1 84 ? -5.743 -2.365 1.483 1.00 97.12 84 ALA A CA 1
ATOM 626 C C . ALA A 1 84 ? -5.233 -1.813 2.825 1.00 97.12 84 ALA A C 1
ATOM 628 O O . ALA A 1 84 ? -6.036 -1.551 3.725 1.00 97.12 84 ALA A O 1
ATOM 629 N N . ILE A 1 85 ? -3.929 -1.523 2.925 1.00 97.19 85 ILE A N 1
ATOM 630 C CA . ILE A 1 85 ? -3.328 -0.858 4.094 1.00 97.19 85 ILE A CA 1
ATOM 631 C C . ILE A 1 85 ? -3.942 0.532 4.299 1.00 97.19 85 ILE A C 1
ATOM 633 O O . ILE A 1 85 ? -4.434 0.839 5.386 1.00 97.19 85 ILE A O 1
ATOM 637 N N . ALA A 1 86 ? -3.992 1.357 3.250 1.00 96.44 86 ALA A N 1
ATOM 638 C CA . ALA A 1 86 ? -4.589 2.691 3.304 1.00 96.44 86 ALA A CA 1
ATOM 639 C C . ALA A 1 86 ? -6.056 2.653 3.766 1.00 96.44 86 ALA A C 1
ATOM 641 O O . ALA A 1 86 ? -6.486 3.479 4.572 1.00 96.44 86 ALA A O 1
ATOM 642 N N . SER A 1 87 ? -6.824 1.659 3.317 1.00 97.56 87 SER A N 1
ATOM 643 C CA . SER A 1 87 ? -8.219 1.467 3.733 1.00 97.56 87 SER A CA 1
ATOM 644 C C . SER A 1 87 ? -8.334 1.099 5.217 1.00 97.56 87 SER A C 1
ATOM 646 O O . SER A 1 87 ? -9.247 1.556 5.906 1.00 97.56 87 SER A O 1
ATOM 648 N N . ALA A 1 88 ? -7.383 0.322 5.738 1.00 98.50 88 ALA A N 1
ATOM 649 C CA . ALA A 1 88 ? -7.330 -0.083 7.139 1.00 98.50 88 ALA A CA 1
ATOM 650 C C . ALA A 1 88 ? -6.961 1.058 8.111 1.00 98.50 88 ALA A C 1
ATOM 652 O O . ALA A 1 88 ? -7.157 0.925 9.320 1.00 98.50 88 ALA A O 1
ATOM 653 N N . THR A 1 89 ? -6.520 2.218 7.608 1.00 98.12 89 THR A N 1
ATOM 654 C CA . THR A 1 89 ? -6.373 3.449 8.415 1.00 98.12 89 THR A CA 1
ATOM 655 C C . THR A 1 89 ? -7.712 3.984 8.943 1.00 98.12 89 THR A C 1
ATOM 657 O O . THR A 1 89 ? -7.729 4.833 9.846 1.00 98.12 89 THR A O 1
ATOM 660 N N . ASN A 1 90 ? -8.832 3.512 8.373 1.00 97.56 90 ASN A N 1
ATOM 661 C CA . ASN A 1 90 ? -10.189 4.021 8.580 1.00 97.56 90 ASN A CA 1
ATOM 662 C C . ASN A 1 90 ? -10.315 5.528 8.307 1.00 97.56 90 ASN A C 1
ATOM 664 O O . ASN A 1 90 ? -11.116 6.223 8.933 1.00 97.56 90 ASN A O 1
ATOM 668 N N . ASN A 1 91 ? -9.514 6.037 7.370 1.00 96.75 91 ASN A N 1
ATOM 669 C CA . ASN A 1 91 ? -9.586 7.405 6.888 1.00 96.75 91 ASN A CA 1
ATOM 670 C C . ASN A 1 91 ? -9.568 7.410 5.343 1.00 96.75 91 ASN A C 1
ATOM 672 O O . ASN A 1 91 ? -8.545 7.067 4.747 1.00 96.75 91 ASN A O 1
ATOM 676 N N . PRO A 1 92 ? -10.673 7.813 4.683 1.00 92.38 92 PRO A N 1
ATOM 677 C CA . PRO A 1 92 ? -10.795 7.748 3.226 1.00 92.38 92 PRO A CA 1
ATOM 678 C C . PRO A 1 92 ? -9.763 8.613 2.492 1.00 92.38 92 PRO A C 1
ATOM 680 O O . PRO A 1 92 ? -9.408 8.287 1.363 1.00 92.38 92 PRO A O 1
ATOM 683 N N . PHE A 1 93 ? -9.212 9.650 3.134 1.00 91.50 93 PHE A N 1
ATOM 684 C CA . PHE A 1 93 ? -8.187 10.495 2.519 1.00 91.50 93 PHE A CA 1
ATOM 685 C C . PHE A 1 93 ? -6.898 9.729 2.196 1.00 91.50 93 PHE A C 1
ATOM 687 O O . PHE A 1 93 ? -6.267 10.029 1.189 1.00 91.50 93 PHE A O 1
ATOM 694 N N . TYR A 1 94 ? -6.518 8.714 2.983 1.00 93.00 94 TYR A N 1
ATOM 695 C CA . TYR A 1 94 ? -5.354 7.886 2.638 1.00 93.00 94 TYR A CA 1
ATOM 696 C C . TYR A 1 94 ? -5.610 7.077 1.365 1.00 93.00 94 TYR A C 1
ATOM 698 O O . TYR A 1 94 ? -4.748 7.011 0.494 1.00 93.00 94 TYR A O 1
ATOM 706 N N . VAL A 1 95 ? -6.816 6.526 1.212 1.00 91.81 95 VAL A N 1
ATOM 707 C CA . VAL A 1 95 ? -7.210 5.786 0.004 1.00 91.81 95 VAL A CA 1
ATOM 708 C C . VAL A 1 95 ? -7.208 6.705 -1.217 1.00 91.81 95 VAL A C 1
ATOM 710 O O . VAL A 1 95 ? -6.644 6.351 -2.248 1.00 91.81 95 VAL A O 1
ATOM 713 N N . GLU A 1 96 ? -7.778 7.905 -1.095 1.00 87.56 96 GLU A N 1
ATOM 714 C CA . GLU A 1 96 ? -7.793 8.886 -2.184 1.00 87.56 96 GLU A CA 1
ATOM 715 C C . GLU A 1 96 ? -6.383 9.328 -2.591 1.00 87.56 96 GLU A C 1
ATOM 717 O O . GLU A 1 96 ? -6.092 9.412 -3.782 1.00 87.56 96 GLU A O 1
ATOM 722 N N . MET A 1 97 ? -5.487 9.571 -1.629 1.00 84.19 97 MET A N 1
ATOM 723 C CA . MET A 1 97 ? -4.099 9.938 -1.926 1.00 84.19 97 MET A CA 1
ATOM 724 C C . MET A 1 97 ? -3.366 8.825 -2.682 1.00 84.19 97 MET A C 1
ATOM 726 O O . MET A 1 97 ? -2.676 9.105 -3.663 1.00 84.19 97 MET A O 1
ATOM 730 N N . HIS A 1 98 ? -3.562 7.567 -2.283 1.00 83.31 98 HIS A N 1
ATOM 731 C CA . HIS A 1 98 ? -3.026 6.414 -3.006 1.00 83.31 98 HIS A CA 1
ATOM 732 C C . HIS A 1 98 ? -3.597 6.288 -4.422 1.00 83.31 98 HIS A C 1
ATOM 734 O O . HIS A 1 98 ? -2.849 6.014 -5.358 1.00 83.31 98 HIS A O 1
ATOM 740 N N . ASP A 1 99 ? -4.893 6.539 -4.602 1.00 82.38 99 ASP A N 1
ATOM 741 C CA . ASP A 1 99 ? -5.543 6.482 -5.914 1.00 82.38 99 ASP A CA 1
ATOM 742 C C . ASP A 1 99 ? -5.033 7.566 -6.863 1.00 82.38 99 ASP A C 1
ATOM 744 O O . ASP A 1 99 ? -4.888 7.326 -8.063 1.00 82.38 99 ASP A O 1
ATOM 748 N N . VAL A 1 100 ? -4.727 8.748 -6.328 1.00 78.56 100 VAL A N 1
ATOM 749 C CA . VAL A 1 100 ? -4.196 9.851 -7.125 1.00 78.56 100 VAL A CA 1
ATOM 750 C C . VAL A 1 100 ? -2.735 9.646 -7.505 1.00 78.56 100 VAL A C 1
ATOM 752 O O . VAL A 1 100 ? -2.371 9.873 -8.661 1.00 78.56 100 VAL A O 1
ATOM 755 N N . LEU A 1 101 ? -1.898 9.212 -6.560 1.00 75.06 101 LEU A N 1
ATOM 756 C CA . LEU A 1 101 ? -0.529 8.797 -6.876 1.00 75.06 101 LEU A CA 1
ATOM 757 C C . LEU A 1 101 ? -0.561 7.649 -7.900 1.00 75.06 101 LEU A C 1
ATOM 759 O O . LEU A 1 101 ? 0.215 7.637 -8.861 1.00 75.06 101 LEU A O 1
ATOM 763 N N . GLY A 1 102 ? -1.550 6.764 -7.752 1.00 66.62 102 GLY A N 1
ATOM 764 C CA . GLY A 1 102 ? -2.016 5.809 -8.743 1.00 66.62 102 GLY A CA 1
ATOM 765 C C . GLY A 1 102 ? -0.930 4.871 -9.262 1.00 66.62 102 GLY A C 1
ATOM 766 O O . GLY A 1 102 ? 0.163 4.751 -8.713 1.00 66.62 102 GLY A O 1
ATOM 767 N N . ARG A 1 103 ? -1.217 4.237 -10.404 1.00 61.16 103 ARG A N 1
ATOM 768 C CA . ARG A 1 103 ? -0.282 3.359 -11.141 1.00 61.16 103 ARG A CA 1
ATOM 769 C C . ARG A 1 103 ? 1.034 4.038 -11.521 1.00 61.16 103 ARG A C 1
ATOM 771 O O . ARG A 1 103 ? 2.032 3.376 -11.768 1.00 61.16 103 ARG A O 1
ATOM 778 N N . ARG A 1 104 ? 1.029 5.370 -11.568 1.00 60.12 104 ARG A N 1
ATOM 779 C CA . ARG A 1 104 ? 2.184 6.194 -11.910 1.00 60.12 104 ARG A CA 1
ATOM 780 C C . ARG A 1 104 ? 3.250 6.195 -10.816 1.00 60.12 104 ARG A C 1
ATOM 782 O O . ARG A 1 104 ? 4.432 6.249 -11.125 1.00 60.12 104 ARG A O 1
ATOM 789 N N . ALA A 1 105 ? 2.847 6.075 -9.558 1.00 60.91 105 ALA A N 1
ATOM 790 C CA . ALA A 1 105 ? 3.778 5.974 -8.446 1.00 60.91 105 ALA A CA 1
ATOM 791 C C . ALA A 1 105 ? 4.280 4.542 -8.202 1.00 60.91 105 ALA A C 1
ATOM 793 O O . ALA A 1 105 ? 5.096 4.350 -7.303 1.00 60.91 105 ALA A O 1
ATOM 794 N N . ILE A 1 106 ? 3.799 3.549 -8.964 1.00 66.31 106 ILE A N 1
ATOM 795 C CA . ILE A 1 106 ? 4.202 2.145 -8.842 1.00 66.31 106 ILE A CA 1
ATOM 796 C C . ILE A 1 106 ? 5.311 1.840 -9.845 1.00 66.31 106 ILE A C 1
ATOM 798 O O . ILE A 1 106 ? 5.040 1.790 -11.048 1.00 66.31 106 ILE A O 1
ATOM 802 N N . PRO A 1 107 ? 6.552 1.597 -9.382 1.00 59.72 107 PRO A N 1
ATOM 803 C CA . PRO A 1 107 ? 7.666 1.272 -10.271 1.00 59.72 107 PRO A CA 1
ATOM 804 C C . PRO A 1 107 ? 7.384 0.035 -11.146 1.00 59.72 107 PRO A C 1
ATOM 806 O O . PRO A 1 107 ? 7.849 -0.058 -12.281 1.00 59.72 107 PRO A O 1
ATOM 809 N N . CYS A 1 108 ? 6.592 -0.900 -10.617 1.00 62.84 108 CYS A N 1
ATOM 810 C CA . CYS A 1 108 ? 6.366 -2.242 -11.151 1.00 62.84 108 CYS A CA 1
ATOM 811 C C . CYS A 1 108 ? 5.202 -2.368 -12.141 1.00 62.84 108 CYS A C 1
ATOM 813 O O . CYS A 1 108 ? 4.987 -3.458 -12.672 1.00 62.84 108 CYS A O 1
ATOM 815 N N . ASP A 1 109 ? 4.435 -1.310 -12.415 1.00 68.19 109 ASP A N 1
ATOM 816 C CA . ASP A 1 109 ? 3.389 -1.397 -13.439 1.00 68.19 109 ASP A CA 1
ATOM 817 C C . ASP A 1 109 ? 4.033 -1.378 -14.833 1.00 68.19 109 ASP A C 1
ATOM 819 O O . ASP A 1 109 ? 4.618 -0.378 -15.228 1.00 68.19 109 ASP A O 1
ATOM 823 N N . VAL A 1 110 ? 3.893 -2.466 -15.597 1.00 59.09 110 VAL A N 1
ATOM 824 C CA . VAL A 1 110 ? 4.378 -2.598 -16.989 1.00 59.09 110 VAL A CA 1
ATOM 825 C C . VAL A 1 110 ? 3.835 -1.527 -17.941 1.00 59.09 110 VAL A C 1
ATOM 827 O O . VAL A 1 110 ? 4.360 -1.334 -19.033 1.00 59.09 110 VAL A O 1
ATOM 830 N N . THR A 1 111 ? 2.749 -0.854 -17.557 1.00 61.81 111 THR A N 1
ATOM 831 C CA . THR A 1 111 ? 2.149 0.254 -18.311 1.00 61.81 111 THR A CA 1
ATOM 832 C C . THR A 1 111 ? 2.629 1.628 -17.838 1.00 61.81 111 THR A C 1
ATOM 834 O O . THR A 1 111 ? 2.272 2.647 -18.434 1.00 61.81 111 THR A O 1
ATOM 837 N N . SER A 1 112 ? 3.438 1.673 -16.776 1.00 63.62 112 SER A N 1
ATOM 838 C CA . SER A 1 112 ? 4.009 2.901 -16.242 1.00 63.62 112 SER A CA 1
ATOM 839 C C . SER A 1 112 ? 5.078 3.453 -17.191 1.00 63.62 112 SER A C 1
ATOM 841 O O . SER A 1 112 ? 5.969 2.710 -17.605 1.00 63.62 112 SER A O 1
ATOM 843 N N . PRO A 1 113 ? 5.075 4.767 -17.486 1.00 59.56 113 PRO A N 1
ATOM 844 C CA . PRO A 1 113 ? 6.130 5.407 -18.275 1.00 59.56 113 PRO A CA 1
ATOM 845 C C . PRO A 1 113 ? 7.539 5.247 -17.683 1.00 59.56 113 PRO A C 1
ATOM 847 O O . PRO A 1 113 ? 8.518 5.475 -18.386 1.00 59.56 113 PRO A O 1
ATOM 850 N N . TRP A 1 114 ? 7.635 4.878 -16.401 1.00 58.81 114 TRP A N 1
ATOM 851 C CA . TRP A 1 114 ? 8.891 4.716 -15.665 1.00 58.81 114 TRP A CA 1
ATOM 852 C C . TRP A 1 114 ? 9.252 3.256 -15.379 1.00 58.81 114 TRP A C 1
ATOM 854 O O . TRP A 1 114 ? 10.242 3.001 -14.693 1.00 58.81 114 TRP A O 1
ATOM 864 N N . SER A 1 115 ? 8.475 2.288 -15.877 1.00 66.75 115 SER A N 1
ATOM 865 C CA . SER A 1 115 ? 8.851 0.882 -15.742 1.00 66.75 115 SER A CA 1
ATOM 866 C C . SER A 1 115 ? 10.126 0.614 -16.539 1.00 66.75 115 SER A C 1
ATOM 868 O O . SER A 1 115 ? 10.220 0.979 -17.711 1.00 66.75 115 SER A O 1
ATOM 870 N N . THR A 1 116 ? 11.105 -0.030 -15.910 1.00 69.19 116 THR A N 1
ATOM 871 C CA . THR A 1 116 ? 12.360 -0.437 -16.556 1.00 69.19 116 THR A CA 1
ATOM 872 C C . THR A 1 116 ? 12.502 -1.952 -16.510 1.00 69.19 116 THR A C 1
ATOM 874 O O . THR A 1 116 ? 11.919 -2.601 -15.641 1.00 69.19 116 THR A O 1
ATOM 877 N N . GLU A 1 117 ? 13.316 -2.525 -17.401 1.00 73.00 117 GLU A N 1
ATOM 878 C CA . GLU A 1 117 ? 13.634 -3.964 -17.378 1.00 73.00 117 GLU A CA 1
ATOM 879 C C . GLU A 1 117 ? 14.178 -4.416 -16.012 1.00 73.00 117 GLU A C 1
ATOM 881 O O . GLU A 1 117 ? 13.862 -5.511 -15.556 1.00 73.00 117 GLU A O 1
ATOM 886 N N . LEU A 1 118 ? 14.928 -3.547 -15.319 1.00 74.25 118 LEU A N 1
ATOM 887 C CA . LEU A 1 118 ? 15.420 -3.801 -13.963 1.00 74.25 118 LEU A CA 1
ATOM 888 C C . LEU A 1 118 ? 14.273 -3.997 -12.970 1.00 74.25 118 LEU A C 1
ATOM 890 O O . LEU A 1 118 ? 14.275 -4.954 -12.203 1.00 74.25 118 LEU A O 1
ATOM 894 N N . VAL A 1 119 ? 13.292 -3.097 -12.987 1.00 75.56 119 VAL A N 1
ATOM 895 C CA . VAL A 1 119 ? 12.158 -3.144 -12.059 1.00 75.56 119 VAL A CA 1
ATOM 896 C C . VAL A 1 119 ? 11.243 -4.330 -12.368 1.00 75.56 119 VAL A C 1
ATOM 898 O O . VAL A 1 119 ? 10.612 -4.864 -11.469 1.00 75.56 119 VAL A O 1
ATOM 901 N N . GLN A 1 120 ? 11.209 -4.799 -13.614 1.00 78.31 120 GLN A N 1
ATOM 902 C CA . GLN A 1 120 ? 10.468 -6.001 -14.008 1.00 78.31 120 GLN A CA 1
ATOM 903 C C . GLN A 1 120 ? 11.251 -7.307 -13.774 1.00 78.31 120 GLN A C 1
ATOM 905 O O . GLN A 1 120 ? 10.713 -8.388 -14.005 1.00 78.31 120 GLN A O 1
ATOM 910 N N . SER A 1 121 ? 12.512 -7.235 -13.333 1.00 86.38 121 SER A N 1
ATOM 911 C CA . SER A 1 121 ? 13.314 -8.429 -13.060 1.00 86.38 121 SER A CA 1
ATOM 912 C C . SER A 1 121 ? 12.776 -9.208 -11.856 1.00 86.38 121 SER A C 1
ATOM 914 O O . SER A 1 121 ? 12.335 -8.623 -10.865 1.00 86.38 121 SER A O 1
ATOM 916 N N . ASP A 1 122 ? 12.858 -10.537 -11.926 1.00 88.44 122 ASP A N 1
ATOM 917 C CA . ASP A 1 122 ? 12.436 -11.438 -10.844 1.00 88.44 122 ASP A CA 1
ATOM 918 C C . ASP A 1 122 ? 13.158 -11.121 -9.521 1.00 88.44 122 ASP A C 1
ATOM 920 O O . ASP A 1 122 ? 12.520 -11.045 -8.473 1.00 88.44 122 ASP A O 1
ATOM 924 N N . ASP A 1 123 ? 14.462 -10.827 -9.574 1.00 89.81 123 ASP A N 1
ATOM 925 C CA . ASP A 1 123 ? 15.257 -10.453 -8.397 1.00 89.81 123 ASP A CA 1
ATOM 926 C C . ASP A 1 123 ? 14.723 -9.182 -7.718 1.00 89.81 123 ASP A C 1
ATOM 928 O O . ASP A 1 123 ? 14.595 -9.138 -6.490 1.00 89.81 123 ASP A O 1
ATOM 932 N N . TYR A 1 124 ? 14.382 -8.154 -8.505 1.00 88.25 124 TYR A N 1
ATOM 933 C CA . TYR A 1 124 ? 13.806 -6.917 -7.976 1.00 88.25 124 TYR A CA 1
ATOM 934 C C . TYR A 1 124 ? 12.425 -7.170 -7.368 1.00 88.25 124 TYR A C 1
ATOM 936 O O . TYR A 1 124 ? 12.171 -6.763 -6.237 1.00 88.25 124 TYR A O 1
ATOM 944 N N . GLN A 1 125 ? 11.551 -7.887 -8.080 1.00 90.56 125 GL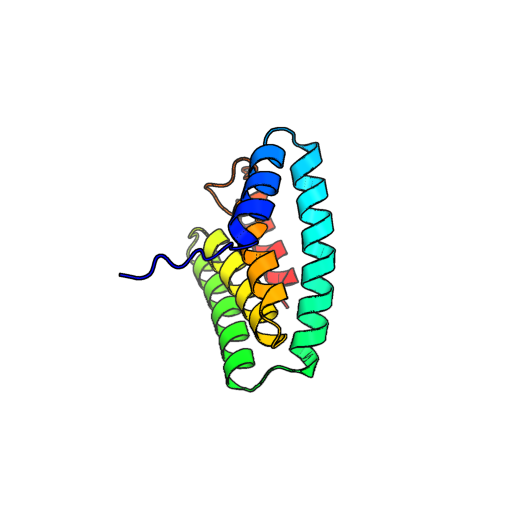N A N 1
ATOM 945 C CA . GLN A 1 125 ? 10.194 -8.192 -7.619 1.00 90.56 125 GLN A CA 1
ATOM 946 C C . GLN A 1 125 ? 10.183 -9.047 -6.342 1.00 90.56 125 GLN A C 1
ATOM 948 O O . GLN A 1 125 ? 9.377 -8.807 -5.445 1.00 90.56 125 GLN A O 1
ATOM 953 N N . ARG A 1 126 ? 11.113 -10.002 -6.202 1.00 92.12 126 ARG A N 1
ATOM 954 C CA . ARG A 1 126 ? 11.321 -10.749 -4.947 1.00 92.12 126 ARG A CA 1
ATOM 955 C C . ARG A 1 126 ? 11.829 -9.857 -3.822 1.00 92.12 126 ARG A C 1
ATOM 957 O O . ARG A 1 126 ? 11.436 -10.045 -2.672 1.00 92.12 126 ARG A O 1
ATOM 964 N N . GLY A 1 127 ? 12.714 -8.913 -4.141 1.00 91.12 127 GLY A N 1
ATOM 965 C CA . GLY A 1 127 ? 13.163 -7.887 -3.205 1.00 91.12 127 GLY A CA 1
ATOM 966 C C . GLY A 1 127 ? 11.989 -7.074 -2.669 1.00 91.12 127 GLY A C 1
ATOM 967 O O . GLY A 1 127 ? 11.826 -6.996 -1.455 1.00 91.12 127 GLY A O 1
ATOM 968 N N . LEU A 1 128 ? 11.139 -6.586 -3.573 1.00 89.12 128 LEU A N 1
ATOM 969 C CA . LEU A 1 128 ? 9.939 -5.822 -3.248 1.00 89.12 128 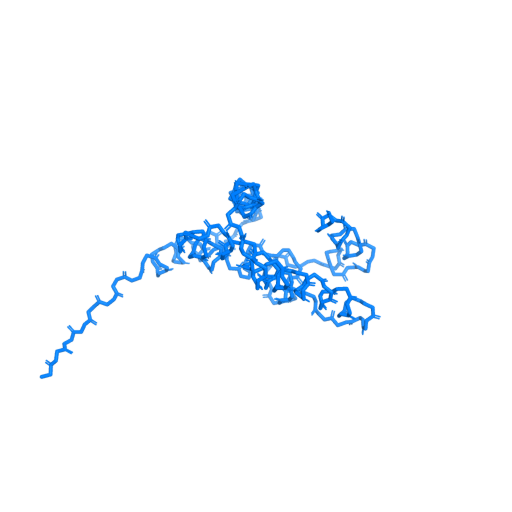LEU A CA 1
ATOM 970 C C . LEU A 1 128 ? 8.949 -6.628 -2.399 1.00 89.12 128 LEU A C 1
ATOM 972 O O . LEU A 1 128 ? 8.519 -6.158 -1.354 1.00 89.12 128 LEU A O 1
ATOM 976 N N . GLN A 1 129 ? 8.655 -7.880 -2.765 1.00 92.94 129 GLN A N 1
ATOM 977 C CA . GLN A 1 129 ? 7.742 -8.707 -1.968 1.00 92.94 129 GLN A CA 1
ATOM 978 C C . GLN A 1 129 ? 8.253 -8.957 -0.544 1.00 92.94 129 GLN A C 1
ATOM 980 O O . GLN A 1 129 ? 7.466 -9.094 0.389 1.00 92.94 129 GLN A O 1
ATOM 985 N N . ARG A 1 130 ? 9.573 -9.007 -0.348 1.00 92.19 130 ARG A N 1
ATOM 986 C CA . ARG A 1 130 ? 10.162 -9.117 0.991 1.00 92.19 130 ARG A CA 1
ATOM 987 C C . ARG A 1 130 ? 9.998 -7.831 1.804 1.00 92.19 130 ARG A C 1
ATOM 989 O O . ARG A 1 130 ? 9.951 -7.921 3.023 1.00 92.19 130 ARG A O 1
ATOM 996 N N . GLU A 1 131 ? 9.928 -6.667 1.163 1.00 87.12 131 GLU A N 1
ATOM 997 C CA . GLU A 1 131 ? 9.666 -5.382 1.830 1.00 87.12 131 GLU A CA 1
ATOM 998 C C . GLU A 1 131 ? 8.205 -5.243 2.288 1.00 87.12 131 GLU A C 1
ATOM 1000 O O . GLU A 1 131 ? 7.922 -4.429 3.162 1.00 87.12 131 GLU A O 1
ATOM 1005 N N . HIS A 1 132 ? 7.285 -6.059 1.760 1.00 89.12 132 HIS A N 1
ATOM 1006 C CA . HIS A 1 132 ? 5.894 -6.115 2.220 1.00 89.12 132 HIS A CA 1
ATOM 1007 C C . HIS A 1 132 ? 5.686 -6.856 3.559 1.00 89.12 132 HIS A C 1
ATOM 1009 O O . HIS A 1 132 ? 4.582 -6.788 4.105 1.00 89.12 132 HIS A O 1
ATOM 1015 N N . LEU A 1 133 ? 6.695 -7.580 4.065 1.00 80.62 133 LEU A N 1
ATOM 1016 C CA . LEU A 1 133 ? 6.656 -8.323 5.339 1.00 80.62 133 LEU A CA 1
ATOM 1017 C C . LEU A 1 133 ? 6.896 -7.420 6.556 1.00 80.62 133 LEU A C 1
ATOM 1019 O O . LEU A 1 133 ? 6.187 -7.624 7.569 1.00 80.62 133 LEU A O 1
#

Radius of gyration: 15.75 Å; chains: 1; bounding box: 49×36×34 Å

Sequence (133 aa):
AGVFVTEHISTTLGVLAADMGAKDSIALNVLEVRLAIEIESAGLAAIRRNAAQEAAIQEAFFEFERLLLDSQPTGPADLAFHRAIASATNNPFYVEMHDVLGRRAIPCDVTSPWSTELVQSDDYQRGLQREHL